Protein AF-A0AAD9K2J8-F1 (afdb_monomer_lite)

Radius of gyration: 29.34 Å; chains: 1; bounding box: 66×58×86 Å

Foldseek 3Di:
DDDDDDDDDDPDDDDDPPDDDDQDFQCVLCVDVVLVVVLVVLLVVLVVPDDDDDPDDPVVSVVVNVVSNVVSRCVSRNGDDDPVPVVPDPPDDPPPPPVPPDDPDDDDDDDD

pLDDT: mean 75.23, std 15.43, range [43.22, 94.31]

Structure (mmCIF, N/CA/C/O backbone):
data_AF-A0AAD9K2J8-F1
#
_entry.id   AF-A0AAD9K2J8-F1
#
loop_
_atom_site.group_PDB
_atom_site.id
_atom_site.type_symbol
_atom_site.label_atom_id
_atom_site.label_alt_id
_atom_site.label_comp_id
_atom_site.label_asym_id
_atom_site.label_entity_id
_atom_site.label_seq_id
_atom_site.pdbx_PDB_ins_code
_atom_site.Cartn_x
_atom_site.Cartn_y
_atom_site.Cartn_z
_atom_site.occupancy
_atom_site.B_iso_or_equiv
_atom_site.auth_seq_id
_atom_site.auth_comp_id
_atom_site.auth_asym_id
_atom_site.auth_atom_id
_atom_site.pdbx_PDB_model_num
ATOM 1 N N . MET A 1 1 ? -41.847 -51.012 -32.878 1.00 55.25 1 MET A N 1
ATOM 2 C CA . MET A 1 1 ? -41.311 -49.664 -32.574 1.00 55.25 1 MET A CA 1
ATOM 3 C C . MET A 1 1 ? -39.986 -49.823 -31.839 1.00 55.25 1 MET A C 1
ATOM 5 O O . MET A 1 1 ? -39.995 -50.248 -30.691 1.00 55.25 1 MET A O 1
ATOM 9 N N . LEU A 1 2 ? -38.854 -49.558 -32.497 1.00 57.53 2 LEU A N 1
ATOM 10 C CA . LEU A 1 2 ? -37.533 -49.598 -31.859 1.00 57.53 2 LEU A CA 1
ATOM 11 C C . LEU A 1 2 ? -37.285 -48.249 -31.163 1.00 57.53 2 LEU A C 1
ATOM 13 O O . LEU A 1 2 ? -37.284 -47.215 -31.826 1.00 57.53 2 LEU A O 1
ATOM 17 N N . ARG A 1 3 ? -37.104 -48.236 -29.838 1.00 65.12 3 ARG A N 1
ATOM 18 C CA . ARG A 1 3 ? -36.677 -47.039 -29.093 1.00 65.12 3 ARG A CA 1
ATOM 19 C C . ARG A 1 3 ? -35.167 -47.105 -28.888 1.00 65.12 3 ARG A C 1
ATOM 21 O O . ARG A 1 3 ? -34.688 -47.956 -28.144 1.00 65.12 3 ARG A O 1
ATOM 28 N N . SER A 1 4 ? -34.423 -46.213 -29.537 1.00 71.62 4 SER A N 1
ATOM 29 C CA . SER A 1 4 ? -33.003 -46.012 -29.249 1.00 71.62 4 SER A CA 1
ATOM 30 C C . SER A 1 4 ? -32.852 -45.307 -27.896 1.00 71.62 4 SER A C 1
ATOM 32 O O . SER A 1 4 ? -33.502 -44.298 -27.620 1.00 71.62 4 SER A O 1
ATOM 34 N N . LYS A 1 5 ? -32.016 -45.865 -27.015 1.00 74.00 5 LYS A N 1
ATOM 35 C CA . LYS A 1 5 ? -31.702 -45.281 -25.706 1.00 74.00 5 LYS A CA 1
ATOM 36 C C . LYS A 1 5 ? -30.354 -44.580 -25.810 1.00 74.00 5 LYS A C 1
ATOM 38 O O . LYS A 1 5 ? -29.324 -45.239 -25.902 1.00 74.00 5 LYS A O 1
ATOM 43 N N . VAL A 1 6 ? -30.364 -43.251 -25.820 1.00 69.69 6 VAL A N 1
ATOM 44 C CA . VAL A 1 6 ? -29.133 -42.451 -25.829 1.00 69.69 6 VAL A CA 1
ATOM 45 C C . VAL A 1 6 ? -28.743 -42.131 -24.388 1.00 69.69 6 VAL A C 1
ATOM 47 O O . VAL A 1 6 ? -29.529 -41.557 -23.636 1.00 69.69 6 VAL A O 1
ATOM 50 N N . ALA A 1 7 ? -27.536 -42.534 -23.988 1.00 72.12 7 ALA A N 1
ATOM 51 C CA . ALA A 1 7 ? -26.985 -42.252 -22.668 1.00 72.12 7 ALA A CA 1
ATOM 52 C C . ALA A 1 7 ? -26.162 -40.957 -22.711 1.00 72.12 7 ALA A C 1
ATOM 54 O O . ALA A 1 7 ? -24.993 -40.965 -23.090 1.00 72.12 7 ALA A O 1
ATOM 55 N N . PHE A 1 8 ? -26.760 -39.836 -22.307 1.00 68.88 8 PHE A N 1
ATOM 56 C CA . PHE A 1 8 ? -26.008 -38.604 -22.078 1.00 68.88 8 PHE A CA 1
ATOM 57 C C . PHE A 1 8 ? -25.431 -38.616 -20.661 1.00 68.88 8 PHE A C 1
ATOM 59 O O . PHE A 1 8 ? -26.163 -38.718 -19.679 1.00 68.88 8 PHE A O 1
ATOM 66 N N . ARG A 1 9 ? -24.106 -38.500 -20.545 1.00 70.56 9 ARG A N 1
ATOM 67 C CA . ARG A 1 9 ? -23.435 -38.211 -19.274 1.00 70.56 9 ARG A CA 1
ATOM 68 C C . ARG A 1 9 ? -23.114 -36.724 -19.225 1.00 70.56 9 ARG A C 1
ATOM 70 O O . ARG A 1 9 ? -22.302 -36.236 -20.007 1.00 70.56 9 ARG A O 1
ATOM 77 N N . ILE A 1 10 ? -23.745 -36.015 -18.294 1.00 73.06 10 ILE A N 1
ATOM 78 C CA . ILE A 1 10 ? -23.396 -34.630 -17.979 1.00 73.06 10 ILE A CA 1
ATOM 79 C C . ILE A 1 10 ? -21.994 -34.664 -17.362 1.00 73.06 10 ILE A C 1
ATOM 81 O O . ILE A 1 10 ? -21.794 -35.261 -16.304 1.00 73.06 10 ILE A O 1
ATOM 85 N N . ARG A 1 11 ? -21.002 -34.081 -18.044 1.00 72.38 11 ARG A N 1
ATOM 86 C CA . ARG A 1 11 ? -19.646 -33.962 -17.492 1.00 72.38 11 ARG A CA 1
ATOM 87 C C . ARG A 1 11 ? -19.721 -33.138 -16.208 1.00 72.38 11 ARG A C 1
ATOM 89 O O . ARG A 1 11 ? -20.268 -32.037 -16.220 1.00 72.38 11 ARG A O 1
ATOM 96 N N . GLN A 1 12 ? -19.170 -33.658 -15.113 1.00 70.81 12 GLN A N 1
ATOM 97 C CA . GLN A 1 12 ? -19.031 -32.875 -13.889 1.00 70.81 12 GLN A CA 1
ATOM 98 C C . GLN A 1 12 ? -18.145 -31.658 -14.174 1.00 70.81 12 GLN A C 1
ATOM 100 O O . GLN A 1 12 ? -17.075 -31.773 -14.778 1.00 70.81 12 GLN A O 1
ATOM 105 N N . LYS A 1 13 ? -18.617 -30.476 -13.773 1.00 70.12 13 LYS A N 1
ATOM 106 C CA . LYS A 1 13 ? -17.886 -29.221 -13.928 1.00 70.12 13 LYS A CA 1
ATOM 107 C C . LYS A 1 13 ? -16.646 -29.274 -13.037 1.00 70.12 13 LYS A C 1
ATOM 109 O O . LYS A 1 13 ? -16.755 -29.179 -11.819 1.00 70.12 13 LYS A O 1
ATOM 114 N N . HIS A 1 14 ? -15.472 -29.420 -13.640 1.00 66.38 14 HIS A N 1
ATOM 115 C CA . HIS A 1 14 ? -14.215 -29.266 -12.921 1.00 66.38 14 HIS A CA 1
ATOM 116 C C . HIS A 1 14 ? -14.039 -27.781 -12.580 1.00 66.38 14 HIS A C 1
ATOM 118 O O . HIS A 1 14 ? -13.889 -26.949 -13.479 1.00 66.38 14 HIS A O 1
ATOM 124 N N . ASN A 1 15 ? -14.080 -27.431 -11.293 1.00 64.44 15 ASN A N 1
ATOM 125 C CA . ASN A 1 15 ? -13.695 -26.094 -10.858 1.00 64.44 15 ASN A CA 1
ATOM 126 C C . ASN A 1 15 ? -12.206 -25.936 -11.163 1.00 64.44 15 ASN A C 1
ATOM 128 O O . ASN A 1 15 ? -11.368 -26.620 -10.579 1.00 64.44 15 ASN A O 1
ATOM 132 N N . LYS A 1 16 ? -11.869 -25.076 -12.128 1.00 64.81 16 LYS A N 1
ATOM 133 C CA . LYS A 1 16 ? -10.482 -24.653 -12.315 1.00 64.81 16 LYS A CA 1
ATOM 134 C C . LYS A 1 16 ? -10.048 -24.046 -10.982 1.00 64.81 16 LYS A C 1
ATOM 136 O O . LYS A 1 16 ? -10.717 -23.137 -10.497 1.00 64.81 16 LYS A O 1
ATOM 141 N N . GLN A 1 17 ? -8.992 -24.581 -10.377 1.00 63.38 17 GLN A N 1
ATOM 142 C CA . GLN A 1 17 ? -8.317 -23.894 -9.284 1.00 63.38 17 GLN A CA 1
ATOM 143 C C . GLN A 1 17 ? -7.868 -22.556 -9.869 1.00 63.38 17 GLN A C 1
ATOM 145 O O . GLN A 1 17 ? -7.005 -22.522 -10.745 1.00 63.38 17 GLN A O 1
ATOM 150 N N . GLU A 1 18 ? -8.561 -21.475 -9.508 1.00 57.00 18 GLU A N 1
ATOM 151 C CA . GLU A 1 18 ? -8.170 -20.138 -9.935 1.00 57.00 18 GLU A CA 1
ATOM 152 C C . GLU A 1 18 ? -6.717 -19.945 -9.505 1.00 57.00 18 GLU A C 1
ATOM 154 O O . GLU A 1 18 ? -6.378 -20.160 -8.340 1.00 57.00 18 GLU A O 1
ATOM 159 N N . THR A 1 19 ? -5.850 -19.591 -10.456 1.00 56.88 19 THR A N 1
ATOM 160 C CA . THR A 1 19 ? -4.472 -19.187 -10.178 1.00 56.88 19 THR A CA 1
ATOM 161 C C . THR A 1 19 ? -4.513 -18.175 -9.043 1.00 56.88 19 THR A C 1
ATOM 163 O O . THR A 1 19 ? -5.187 -17.148 -9.176 1.00 56.88 19 THR A O 1
ATOM 166 N N . SER A 1 20 ? -3.874 -18.505 -7.917 1.00 55.94 20 SER A N 1
ATOM 167 C CA . SER A 1 20 ? -3.902 -17.701 -6.696 1.00 55.94 20 SER A CA 1
ATOM 168 C C . SER A 1 20 ? -3.665 -16.237 -7.045 1.00 55.94 20 SER A C 1
ATOM 170 O O . SER A 1 20 ? -2.572 -15.867 -7.470 1.00 55.94 20 SER A O 1
ATOM 172 N N . LYS A 1 21 ? -4.696 -15.402 -6.890 1.00 57.25 21 LYS A N 1
ATOM 173 C CA . LYS A 1 21 ? -4.564 -13.961 -7.112 1.00 57.25 21 LYS A CA 1
ATOM 174 C C . LYS A 1 21 ? -3.483 -13.433 -6.161 1.00 57.25 21 LYS A C 1
ATOM 176 O O . LYS A 1 21 ? -3.394 -13.941 -5.035 1.00 57.25 21 LYS A O 1
ATOM 181 N N . PRO A 1 22 ? -2.679 -12.436 -6.575 1.00 53.22 22 PRO A N 1
ATOM 182 C CA . PRO A 1 22 ? -1.758 -11.774 -5.665 1.00 53.22 22 PRO A CA 1
ATOM 183 C C . PRO A 1 22 ? -2.542 -11.340 -4.431 1.00 53.22 22 PRO A C 1
ATOM 185 O O . PRO A 1 22 ? -3.656 -10.812 -4.524 1.00 53.22 22 PRO A O 1
ATOM 188 N N . THR A 1 23 ? -1.996 -11.701 -3.276 1.00 66.62 23 THR A N 1
ATOM 189 C CA . THR A 1 23 ? -2.692 -11.614 -1.999 1.00 66.62 23 THR A CA 1
ATOM 190 C C . THR A 1 23 ? -2.923 -10.143 -1.696 1.00 66.62 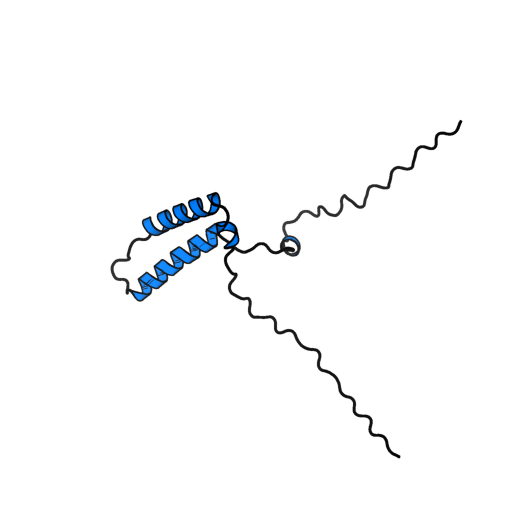23 THR A C 1
ATOM 192 O O . THR A 1 23 ? -2.006 -9.439 -1.301 1.00 66.62 23 THR A O 1
ATOM 195 N N . LYS A 1 24 ? -4.133 -9.659 -1.975 1.00 77.75 24 LYS A N 1
ATOM 196 C CA . LYS A 1 24 ? -4.504 -8.252 -1.821 1.00 77.75 24 LYS A CA 1
ATOM 197 C C . LYS A 1 24 ? -4.142 -7.792 -0.408 1.00 77.75 24 LYS A C 1
ATOM 199 O O . LYS A 1 24 ? -4.596 -8.433 0.531 1.00 77.75 24 LYS A O 1
ATOM 204 N N . LEU A 1 25 ? -3.358 -6.723 -0.263 1.00 86.12 25 LEU A N 1
ATOM 205 C CA . LEU A 1 25 ? -2.974 -6.188 1.048 1.00 86.12 25 LEU A CA 1
ATOM 206 C C . LEU A 1 25 ? -4.208 -5.831 1.884 1.00 86.12 25 LEU A C 1
ATOM 208 O O . LEU A 1 25 ? -5.242 -5.413 1.348 1.00 86.12 25 LEU A O 1
ATOM 212 N N . ASN A 1 26 ? -4.106 -5.982 3.204 1.00 85.69 26 ASN A N 1
ATOM 213 C CA . ASN A 1 26 ? -5.196 -5.670 4.121 1.00 85.69 26 ASN A CA 1
ATOM 214 C C . ASN A 1 26 ? -5.368 -4.152 4.309 1.00 85.69 26 ASN A C 1
ATOM 216 O O . ASN A 1 26 ? -4.997 -3.573 5.330 1.00 85.69 26 ASN A O 1
ATOM 220 N N . THR A 1 27 ? -5.998 -3.503 3.333 1.00 87.19 27 THR A N 1
ATOM 221 C CA . THR A 1 27 ? -6.302 -2.065 3.383 1.00 87.19 27 THR A CA 1
ATOM 222 C C . THR A 1 27 ? -7.353 -1.703 4.433 1.00 87.19 27 THR A C 1
ATOM 224 O O . THR A 1 27 ? -7.519 -0.526 4.744 1.00 87.19 27 THR A O 1
ATOM 227 N N . ALA A 1 28 ? -8.042 -2.681 5.038 1.00 86.25 28 ALA A N 1
ATOM 228 C CA . ALA A 1 28 ? -8.982 -2.408 6.122 1.00 86.25 28 ALA A CA 1
ATOM 229 C C . ALA A 1 28 ? -8.274 -1.852 7.368 1.00 86.25 28 ALA A C 1
ATOM 231 O O . ALA A 1 28 ? -8.868 -1.037 8.073 1.00 86.25 28 ALA A O 1
ATOM 232 N N . LYS A 1 29 ? -6.999 -2.208 7.592 1.00 84.62 29 LYS A N 1
ATOM 233 C CA . LYS A 1 29 ? -6.177 -1.653 8.681 1.00 84.62 29 LYS A CA 1
ATOM 234 C C . LYS A 1 29 ? -6.035 -0.129 8.600 1.00 84.62 29 LYS A C 1
ATOM 236 O O . LYS A 1 29 ? -5.995 0.528 9.634 1.00 84.62 29 LYS A O 1
ATOM 241 N N . LEU A 1 30 ? -6.048 0.449 7.394 1.00 87.69 30 LEU A N 1
ATOM 242 C CA . LEU A 1 30 ? -5.922 1.899 7.184 1.00 87.69 30 LEU A CA 1
ATOM 243 C C . LEU A 1 30 ? -7.158 2.697 7.621 1.00 87.69 30 LEU A C 1
ATOM 245 O O . LEU A 1 30 ? -7.103 3.923 7.686 1.00 87.69 30 LEU A O 1
ATOM 249 N N . ARG A 1 31 ? -8.276 2.029 7.934 1.00 89.38 31 ARG A N 1
ATOM 250 C CA . ARG A 1 31 ? -9.461 2.699 8.492 1.00 89.38 31 ARG A CA 1
ATOM 251 C C . ARG A 1 31 ? -9.209 3.229 9.900 1.00 89.38 31 ARG A C 1
ATOM 253 O O . ARG A 1 31 ? -9.847 4.193 10.310 1.00 89.38 31 ARG A O 1
ATOM 260 N N . THR A 1 32 ? -8.286 2.615 10.633 1.00 92.06 32 THR A N 1
ATOM 261 C CA . THR A 1 32 ? -7.920 3.049 11.978 1.00 92.06 32 THR A CA 1
ATOM 262 C C . THR A 1 32 ? -6.844 4.126 11.891 1.00 92.06 32 THR A C 1
ATOM 264 O O . THR A 1 32 ? -5.766 3.891 11.348 1.00 92.06 32 THR A O 1
ATOM 267 N N . ILE A 1 33 ? -7.111 5.296 12.478 1.00 92.62 33 ILE A N 1
ATOM 268 C CA . ILE A 1 33 ? -6.208 6.461 12.435 1.00 92.62 33 ILE A CA 1
ATOM 269 C C . ILE A 1 33 ? -4.823 6.123 13.003 1.00 92.62 33 ILE A C 1
ATOM 271 O O . ILE A 1 33 ? -3.815 6.513 12.421 1.00 92.62 33 ILE A O 1
ATOM 275 N N . SER A 1 34 ? -4.757 5.358 14.097 1.00 91.19 34 SER A N 1
ATOM 276 C CA . SER A 1 34 ? -3.485 4.927 14.691 1.00 91.19 34 SER A CA 1
ATOM 277 C C . SER A 1 34 ? -2.663 4.091 13.715 1.00 91.19 34 SER A C 1
ATOM 279 O O . SER A 1 34 ? -1.483 4.357 13.512 1.00 91.19 34 SER A O 1
ATOM 281 N N . HIS A 1 35 ? -3.305 3.121 13.055 1.00 90.56 35 HIS A N 1
ATOM 282 C CA . HIS A 1 35 ? -2.618 2.281 12.084 1.00 90.56 35 HIS A CA 1
ATOM 283 C C . HIS A 1 35 ? -2.161 3.073 10.864 1.00 90.56 35 HIS A C 1
ATOM 285 O O . HIS A 1 35 ? -1.081 2.803 10.350 1.00 90.56 35 HIS A O 1
ATOM 291 N N . ARG A 1 36 ? -2.954 4.054 10.429 1.00 92.88 36 ARG A N 1
ATOM 292 C CA . ARG A 1 36 ? -2.585 4.958 9.344 1.00 92.88 36 ARG A CA 1
ATOM 293 C C . ARG A 1 36 ? -1.345 5.791 9.683 1.00 92.88 36 ARG A C 1
ATOM 295 O O . ARG A 1 36 ? -0.425 5.811 8.882 1.00 92.88 36 ARG A O 1
ATOM 302 N N . LYS A 1 37 ? -1.288 6.416 10.863 1.00 93.75 37 LYS A N 1
ATOM 303 C CA . LYS A 1 37 ? -0.130 7.237 11.269 1.00 93.75 37 LYS A CA 1
ATOM 304 C C . LYS A 1 37 ? 1.163 6.432 11.363 1.00 93.75 37 LYS A C 1
ATOM 306 O O . LYS A 1 37 ? 2.198 6.879 10.898 1.00 93.75 37 LYS A O 1
ATOM 311 N N . MET A 1 38 ? 1.091 5.239 11.945 1.00 92.31 38 MET A N 1
ATOM 312 C CA . MET A 1 38 ? 2.249 4.345 12.043 1.00 92.31 38 MET A CA 1
ATOM 313 C C . MET A 1 38 ? 2.716 3.885 10.653 1.00 92.31 38 MET A C 1
ATOM 315 O O . MET A 1 38 ? 3.910 3.816 10.403 1.00 92.31 38 MET A O 1
ATOM 319 N N . PHE A 1 39 ? 1.782 3.626 9.729 1.00 92.50 39 PHE A N 1
ATOM 320 C CA . PHE A 1 39 ? 2.122 3.312 8.340 1.00 92.50 39 PHE A CA 1
ATOM 321 C C . PHE A 1 39 ? 2.811 4.481 7.627 1.00 92.50 39 PHE A C 1
ATOM 323 O O . PHE A 1 39 ? 3.785 4.263 6.916 1.00 92.50 39 PHE A O 1
ATOM 330 N N . GLU A 1 40 ? 2.306 5.704 7.817 1.00 93.56 40 GLU A N 1
ATOM 331 C CA . GLU A 1 40 ? 2.910 6.929 7.275 1.00 93.56 40 GLU A CA 1
ATOM 332 C C . GLU A 1 40 ? 4.350 7.089 7.793 1.00 93.56 40 GLU A C 1
ATOM 334 O O . GLU A 1 40 ? 5.269 7.211 6.994 1.00 93.56 40 GLU A O 1
ATOM 339 N N . GLN A 1 41 ? 4.568 6.946 9.104 1.00 94.31 41 GLN A N 1
ATOM 340 C CA . GLN A 1 41 ? 5.902 7.022 9.716 1.00 94.31 41 GLN A CA 1
ATOM 341 C C . GLN A 1 41 ? 6.875 5.957 9.196 1.00 94.31 41 GLN A C 1
ATOM 343 O O . GLN A 1 41 ? 8.050 6.249 8.966 1.00 94.31 41 GLN A O 1
ATOM 348 N N . GLU A 1 42 ? 6.399 4.726 9.014 1.00 92.69 42 GLU A N 1
ATOM 349 C CA . GLU A 1 42 ? 7.220 3.631 8.496 1.00 92.69 42 GLU A CA 1
ATOM 350 C C . GLU A 1 42 ? 7.602 3.874 7.031 1.00 92.69 42 GLU A C 1
ATOM 352 O O . GLU A 1 42 ? 8.743 3.649 6.636 1.00 92.69 42 GLU A O 1
ATOM 357 N N . MET A 1 43 ? 6.666 4.386 6.227 1.00 93.62 43 MET A N 1
ATOM 358 C CA . MET A 1 43 ? 6.936 4.760 4.840 1.00 93.62 43 MET A CA 1
ATOM 359 C C . MET A 1 43 ? 7.917 5.918 4.731 1.00 93.62 43 MET A C 1
ATOM 361 O O . MET A 1 43 ? 8.858 5.829 3.947 1.00 93.62 43 MET A O 1
ATOM 365 N N . ASP A 1 44 ? 7.737 6.965 5.532 1.00 93.88 44 ASP A N 1
ATOM 366 C CA . ASP A 1 44 ? 8.656 8.102 5.565 1.00 93.88 44 ASP A CA 1
ATOM 367 C C . ASP A 1 44 ? 10.068 7.645 5.959 1.00 93.88 44 ASP A C 1
ATOM 369 O O . ASP A 1 44 ? 11.053 8.063 5.354 1.00 93.88 44 ASP A O 1
ATOM 373 N N . SER A 1 45 ? 10.172 6.720 6.919 1.00 92.75 45 SER A N 1
ATOM 374 C CA . SER A 1 45 ? 11.453 6.144 7.344 1.00 92.75 45 SER A CA 1
ATOM 375 C C . SER A 1 45 ? 12.089 5.279 6.252 1.00 92.75 45 SER A C 1
ATOM 377 O O . SER A 1 45 ? 13.289 5.386 6.003 1.00 92.75 45 SER A O 1
ATOM 379 N N . ALA A 1 46 ? 11.293 4.455 5.566 1.00 90.75 46 ALA A N 1
ATOM 380 C CA . ALA A 1 46 ? 11.762 3.613 4.469 1.00 90.75 46 ALA A CA 1
ATOM 381 C C . ALA A 1 46 ? 12.231 4.439 3.261 1.00 90.75 46 ALA A C 1
ATOM 383 O O . ALA A 1 46 ? 13.222 4.088 2.626 1.00 90.75 46 ALA A O 1
ATOM 384 N N . LEU A 1 47 ? 11.546 5.547 2.959 1.00 89.50 47 LEU A N 1
ATOM 385 C CA . LEU A 1 47 ? 11.938 6.471 1.895 1.00 89.50 47 LEU A CA 1
ATOM 386 C C . LEU A 1 47 ? 13.161 7.307 2.279 1.00 89.50 47 LEU A C 1
ATOM 388 O O . LEU A 1 47 ? 13.993 7.572 1.423 1.00 89.50 47 LEU A O 1
ATOM 392 N N . ALA A 1 48 ? 13.311 7.681 3.551 1.00 89.19 48 ALA A N 1
ATOM 393 C CA . ALA A 1 48 ? 14.504 8.382 4.025 1.00 89.19 48 ALA A CA 1
ATOM 394 C C . ALA A 1 48 ? 15.770 7.509 3.972 1.00 89.19 48 ALA A C 1
ATOM 396 O O . ALA A 1 48 ? 16.865 8.030 3.792 1.00 89.19 48 ALA A O 1
ATOM 397 N N . GLN A 1 49 ? 15.626 6.190 4.129 1.00 87.56 49 GLN A N 1
ATOM 398 C CA . GLN A 1 49 ? 16.715 5.218 3.960 1.00 87.56 49 GLN A CA 1
ATOM 399 C C . GLN A 1 49 ? 16.961 4.839 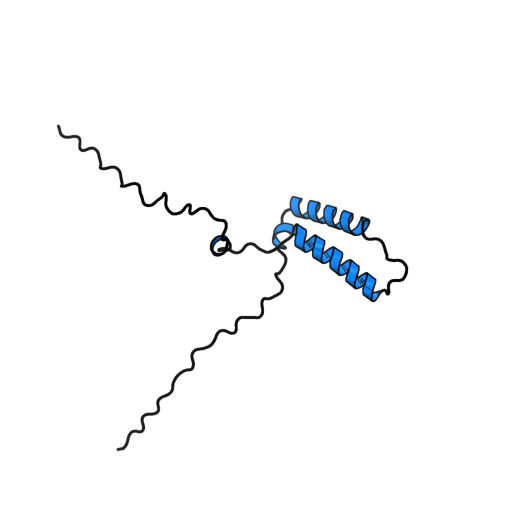2.494 1.00 87.56 49 GLN A C 1
ATOM 401 O O . GLN A 1 49 ? 17.959 4.185 2.188 1.00 87.56 49 GLN A O 1
ATOM 406 N N . TRP A 1 50 ? 16.043 5.189 1.591 1.00 85.00 50 TRP A N 1
ATOM 407 C CA . TRP A 1 50 ? 16.188 4.911 0.172 1.00 85.00 50 TRP A CA 1
ATOM 408 C C . TRP A 1 50 ? 17.120 5.950 -0.451 1.00 85.00 50 TRP A C 1
ATOM 410 O O . TRP A 1 50 ? 16.739 7.092 -0.693 1.00 85.00 50 TRP A O 1
ATOM 420 N N . GLU A 1 51 ? 18.360 5.540 -0.695 1.00 81.00 51 GLU A N 1
ATOM 421 C CA . GLU A 1 51 ? 19.350 6.333 -1.418 1.00 81.00 51 GLU A CA 1
ATOM 422 C C . GLU A 1 51 ? 19.370 5.933 -2.899 1.00 81.00 51 GLU A C 1
ATOM 424 O O . GLU A 1 51 ? 19.294 4.749 -3.251 1.00 81.00 51 GLU A O 1
ATOM 429 N N . GLU A 1 52 ? 19.475 6.935 -3.771 1.00 75.00 52 GLU A N 1
ATOM 430 C CA . GLU A 1 52 ? 19.654 6.739 -5.207 1.00 75.00 52 GLU A CA 1
ATOM 431 C C . GLU A 1 52 ? 20.993 6.036 -5.456 1.00 75.00 52 GLU A C 1
ATOM 433 O O . GLU A 1 52 ? 22.032 6.414 -4.908 1.00 75.00 52 GLU A O 1
ATOM 438 N N . LYS A 1 53 ? 20.978 4.975 -6.265 1.00 78.44 53 LYS A N 1
ATOM 439 C CA . LYS A 1 53 ? 22.212 4.274 -6.607 1.00 78.44 53 LYS A CA 1
ATOM 440 C C . LYS A 1 53 ? 22.957 5.065 -7.669 1.00 78.44 53 LYS A C 1
ATOM 442 O O . LYS A 1 53 ? 22.465 5.281 -8.769 1.00 78.44 53 LYS A O 1
ATOM 447 N N . GLU A 1 54 ? 24.198 5.423 -7.372 1.00 73.88 54 GLU A N 1
ATOM 448 C CA . GLU A 1 54 ? 25.068 6.037 -8.366 1.00 73.88 54 GLU A CA 1
ATOM 449 C C . GLU A 1 54 ? 25.276 5.042 -9.527 1.00 73.88 54 GLU A C 1
ATOM 451 O O . GLU A 1 54 ? 25.800 3.941 -9.329 1.00 73.88 54 GLU A O 1
ATOM 456 N N . ASN A 1 55 ? 24.853 5.434 -10.737 1.00 79.75 55 ASN A N 1
ATOM 457 C CA . ASN A 1 55 ? 24.887 4.670 -11.998 1.00 79.75 55 ASN A CA 1
ATOM 458 C C . ASN A 1 55 ? 23.718 3.703 -12.291 1.00 79.75 55 ASN A C 1
ATOM 460 O O . ASN A 1 55 ? 23.866 2.850 -13.171 1.00 79.75 55 ASN A O 1
ATOM 464 N N . SER A 1 56 ? 22.566 3.808 -11.624 1.00 82.25 56 SER A N 1
ATOM 465 C CA . SER A 1 56 ? 21.368 3.076 -12.064 1.00 82.25 56 SER A CA 1
ATOM 466 C C . SER A 1 56 ? 20.655 3.747 -13.237 1.00 82.25 56 SER A C 1
ATOM 468 O O . SER A 1 56 ? 20.753 4.950 -13.472 1.00 82.25 56 SER A O 1
ATOM 470 N N . THR A 1 57 ? 19.939 2.945 -14.026 1.00 89.44 57 THR A N 1
ATOM 471 C CA . THR A 1 57 ? 19.002 3.499 -15.007 1.00 89.44 57 THR A CA 1
ATOM 472 C C . THR A 1 57 ? 17.704 3.927 -14.310 1.00 89.44 57 THR A C 1
ATOM 474 O O . THR A 1 57 ? 17.283 3.273 -13.351 1.00 89.44 57 THR A O 1
ATOM 477 N N . PRO A 1 58 ? 16.971 4.923 -14.843 1.00 87.31 58 PRO A N 1
ATOM 478 C CA . PRO A 1 58 ? 15.696 5.354 -14.258 1.00 87.31 58 PRO A CA 1
ATOM 479 C C . PRO A 1 58 ? 14.660 4.225 -14.109 1.00 87.31 58 PRO A C 1
ATOM 481 O O . PRO A 1 58 ? 13.798 4.255 -13.233 1.00 87.31 58 PRO A O 1
ATOM 484 N N . VAL A 1 59 ? 14.727 3.204 -14.972 1.00 90.94 59 VAL A N 1
ATOM 485 C CA . VAL A 1 59 ? 13.839 2.031 -14.914 1.00 90.94 59 VAL A CA 1
ATOM 486 C C . VAL A 1 59 ? 14.178 1.137 -13.719 1.00 90.94 59 VAL A C 1
ATOM 488 O O . VAL A 1 59 ? 13.275 0.632 -13.052 1.00 90.94 59 VAL A O 1
ATOM 491 N N . GLU A 1 60 ? 15.465 0.943 -13.440 1.00 87.69 60 GLU A N 1
ATOM 492 C CA . GLU A 1 60 ? 15.937 0.145 -12.307 1.00 87.69 60 GLU A CA 1
ATOM 493 C C . GLU A 1 60 ? 15.667 0.850 -10.977 1.00 87.69 60 GLU A C 1
ATOM 495 O O . GLU A 1 60 ? 15.227 0.203 -10.027 1.00 87.69 60 GLU A O 1
ATOM 500 N N . GLU A 1 61 ? 15.843 2.170 -10.925 1.00 88.94 61 GLU A N 1
ATOM 501 C CA . GLU A 1 61 ? 15.487 2.996 -9.764 1.00 88.94 61 GLU A CA 1
ATOM 502 C C . GLU A 1 61 ? 13.998 2.936 -9.469 1.00 88.94 61 GLU A C 1
ATOM 504 O O . GLU A 1 61 ? 13.599 2.700 -8.328 1.00 88.94 61 GLU A O 1
ATOM 509 N N . TRP A 1 62 ? 13.164 3.077 -10.502 1.00 90.69 62 TRP A N 1
ATOM 510 C CA . TRP A 1 62 ? 11.721 2.961 -10.350 1.00 90.69 62 TRP A CA 1
ATOM 511 C C . TRP A 1 62 ? 11.318 1.579 -9.834 1.00 90.69 62 TRP A C 1
ATOM 513 O O . TRP A 1 62 ? 10.521 1.472 -8.900 1.00 90.69 62 TRP A O 1
ATOM 523 N N . ALA A 1 63 ? 11.897 0.513 -10.392 1.00 90.12 63 ALA A N 1
ATOM 524 C CA . ALA A 1 63 ? 11.641 -0.843 -9.924 1.00 90.12 63 ALA A CA 1
ATOM 525 C C . ALA A 1 63 ? 12.083 -1.032 -8.462 1.00 90.12 63 ALA A C 1
ATOM 527 O O . ALA A 1 63 ? 11.347 -1.629 -7.676 1.00 90.12 63 ALA A O 1
ATOM 528 N N . ALA A 1 64 ? 13.243 -0.497 -8.073 1.00 88.81 64 ALA A N 1
ATOM 529 C CA . ALA A 1 64 ? 13.743 -0.562 -6.703 1.00 88.81 64 ALA A CA 1
ATOM 530 C C . ALA A 1 64 ? 12.841 0.204 -5.724 1.00 88.81 64 ALA A C 1
ATOM 532 O O . ALA A 1 64 ? 12.477 -0.333 -4.678 1.00 88.81 64 ALA A O 1
ATOM 533 N N . LEU A 1 65 ? 12.411 1.414 -6.085 1.00 90.56 65 LEU A N 1
ATOM 534 C CA . LEU A 1 65 ? 11.473 2.205 -5.291 1.00 90.56 65 LEU A CA 1
ATOM 535 C C . LEU A 1 65 ? 10.145 1.464 -5.110 1.00 90.56 65 LEU A C 1
ATOM 537 O O . LEU A 1 65 ? 9.630 1.359 -3.997 1.00 90.56 65 LEU A O 1
ATOM 541 N N . GLN A 1 66 ? 9.607 0.891 -6.192 1.00 91.00 66 GLN A N 1
ATOM 542 C CA . GLN A 1 66 ? 8.399 0.074 -6.120 1.00 91.00 66 GLN A CA 1
ATOM 543 C C . GLN A 1 66 ? 8.576 -1.097 -5.153 1.00 91.00 66 GLN A C 1
ATOM 545 O O . GLN A 1 66 ? 7.681 -1.350 -4.352 1.00 91.00 66 GLN A O 1
ATOM 550 N N . GLN A 1 67 ? 9.715 -1.793 -5.193 1.00 91.06 67 GLN A N 1
ATOM 551 C CA . GLN A 1 67 ? 9.997 -2.891 -4.267 1.00 91.06 67 GLN A CA 1
ATOM 552 C C . GLN A 1 67 ? 10.002 -2.422 -2.812 1.00 91.06 67 GLN A C 1
ATOM 554 O O . GLN A 1 67 ? 9.355 -3.055 -1.983 1.00 91.06 67 GLN A O 1
ATOM 559 N N . VAL A 1 68 ? 10.663 -1.305 -2.498 1.00 92.00 68 VAL A N 1
ATOM 560 C CA . VAL A 1 68 ? 10.675 -0.748 -1.135 1.00 92.00 68 VAL A CA 1
ATOM 561 C C . VAL A 1 68 ? 9.255 -0.439 -0.671 1.00 92.00 68 VAL A C 1
ATOM 563 O O . VAL A 1 68 ? 8.826 -0.933 0.369 1.00 92.00 68 VAL A O 1
ATOM 566 N N . VAL A 1 69 ? 8.478 0.279 -1.483 1.00 91.50 69 VAL A N 1
ATOM 567 C CA . VAL A 1 69 ? 7.088 0.622 -1.156 1.00 91.50 69 VAL A CA 1
ATOM 568 C C . VAL A 1 69 ? 6.236 -0.638 -0.963 1.00 91.50 69 VAL A C 1
ATOM 570 O O . VAL A 1 69 ? 5.502 -0.757 0.020 1.00 91.50 69 VAL A O 1
ATOM 573 N N . TYR A 1 70 ? 6.324 -1.617 -1.863 1.00 90.69 70 TYR A N 1
ATOM 574 C CA . TYR A 1 70 ? 5.538 -2.843 -1.730 1.00 90.69 70 TYR A CA 1
ATOM 575 C C . TYR A 1 70 ? 5.947 -3.672 -0.512 1.00 90.69 70 TYR A C 1
ATOM 577 O O . TYR A 1 70 ? 5.065 -4.182 0.175 1.00 90.69 70 TYR A O 1
ATOM 585 N N . ASN A 1 71 ? 7.239 -3.763 -0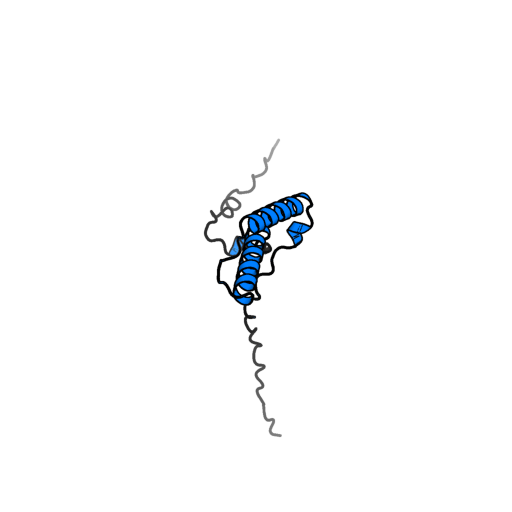.201 1.00 90.38 71 ASN A N 1
ATOM 586 C CA . ASN A 1 71 ? 7.734 -4.512 0.952 1.00 90.38 71 ASN A CA 1
ATOM 587 C C . ASN A 1 71 ? 7.314 -3.860 2.271 1.00 90.38 71 ASN A C 1
ATOM 589 O O . ASN A 1 71 ? 6.839 -4.554 3.173 1.00 90.38 71 ASN A O 1
ATOM 593 N N . THR A 1 72 ? 7.403 -2.534 2.375 1.00 92.31 72 THR A N 1
ATOM 594 C CA . THR A 1 72 ? 6.932 -1.797 3.556 1.00 92.31 72 THR A CA 1
ATOM 595 C C . THR A 1 72 ? 5.419 -1.949 3.721 1.00 92.31 72 THR A C 1
ATOM 597 O O . THR A 1 72 ? 4.919 -2.218 4.817 1.00 92.31 72 THR A O 1
ATOM 600 N N . ALA A 1 73 ? 4.666 -1.868 2.619 1.00 91.12 73 ALA A N 1
ATOM 601 C CA . ALA A 1 73 ? 3.222 -2.068 2.636 1.00 91.12 73 ALA A CA 1
ATOM 602 C C . ALA A 1 73 ? 2.822 -3.505 3.006 1.00 91.12 73 ALA A C 1
ATOM 604 O O . ALA A 1 73 ? 1.876 -3.681 3.774 1.00 91.12 73 ALA A O 1
ATOM 605 N N . ASP A 1 74 ? 3.529 -4.526 2.518 1.00 90.06 74 ASP A N 1
ATOM 606 C CA . ASP A 1 74 ? 3.268 -5.924 2.876 1.00 90.06 74 ASP A CA 1
ATOM 607 C C . ASP A 1 74 ? 3.629 -6.217 4.333 1.00 90.06 74 ASP A C 1
ATOM 609 O O . ASP A 1 74 ? 2.845 -6.840 5.043 1.00 90.06 74 ASP A O 1
ATOM 613 N N . THR A 1 75 ? 4.741 -5.672 4.824 1.00 88.94 75 THR A N 1
ATOM 614 C CA . THR A 1 75 ? 5.155 -5.818 6.228 1.00 88.94 75 THR A CA 1
ATOM 615 C C . THR A 1 75 ? 4.105 -5.243 7.179 1.00 88.94 75 THR A C 1
ATOM 617 O O . THR A 1 75 ? 3.723 -5.880 8.162 1.00 88.94 75 THR A O 1
ATOM 620 N N . TYR A 1 76 ? 3.580 -4.056 6.870 1.00 88.69 76 TYR A N 1
ATOM 621 C CA . TYR A 1 76 ? 2.672 -3.354 7.770 1.00 88.69 76 TYR A CA 1
ATOM 622 C C . TYR A 1 76 ? 1.197 -3.771 7.604 1.00 88.69 76 TYR A C 1
ATOM 624 O O . TYR A 1 76 ? 0.479 -4.083 8.570 1.00 88.69 76 TYR A O 1
ATOM 632 N N . LEU A 1 77 ? 0.705 -3.800 6.361 1.00 88.75 77 LEU A N 1
ATOM 633 C CA . LEU A 1 77 ? -0.683 -4.161 6.069 1.00 88.75 77 LEU A CA 1
ATOM 634 C C . LEU A 1 77 ? -0.872 -5.673 6.132 1.00 88.75 77 LEU A C 1
ATOM 636 O O . LEU A 1 77 ? -1.848 -6.144 6.724 1.00 88.75 77 LEU A O 1
ATOM 640 N N . GLY A 1 78 ? 0.079 -6.439 5.609 1.00 87.62 78 GLY A N 1
ATOM 641 C CA . GLY A 1 78 ? 0.026 -7.891 5.572 1.00 87.62 78 GLY A CA 1
ATOM 642 C C . GLY A 1 78 ? -1.188 -8.435 4.831 1.00 87.62 78 GLY A C 1
ATOM 643 O O . GLY A 1 78 ? -1.948 -7.732 4.148 1.00 87.62 78 GLY A O 1
ATOM 644 N N . LYS A 1 79 ? -1.390 -9.740 5.001 1.00 85.25 79 LYS A N 1
ATOM 645 C CA . LYS A 1 79 ? -2.475 -10.468 4.349 1.00 85.25 79 LYS A CA 1
ATOM 646 C C . LYS A 1 79 ? -3.796 -10.278 5.110 1.00 85.25 79 LYS A C 1
ATOM 648 O O . LYS A 1 79 ? -3.796 -10.218 6.341 1.00 85.25 79 LYS A O 1
ATOM 653 N N . PRO A 1 80 ? -4.935 -10.184 4.406 1.00 83.25 80 PRO A N 1
ATOM 654 C CA . PRO A 1 80 ? -6.246 -10.166 5.030 1.00 83.25 80 PRO A CA 1
ATOM 655 C C . PRO A 1 80 ? -6.484 -11.479 5.764 1.00 83.25 80 PRO A C 1
ATOM 657 O O . PRO A 1 80 ? -6.222 -12.553 5.214 1.00 83.25 80 PRO A O 1
ATOM 660 N N . ASP A 1 81 ? -7.015 -11.374 6.976 1.00 77.00 81 ASP A N 1
ATOM 661 C CA . ASP A 1 81 ? -7.312 -12.537 7.798 1.00 77.00 81 ASP A CA 1
ATOM 662 C C . ASP A 1 81 ? -8.454 -13.360 7.182 1.00 77.00 81 ASP A C 1
ATOM 664 O O . ASP A 1 81 ? -9.450 -12.817 6.680 1.00 77.00 81 ASP A O 1
ATOM 668 N N . ARG A 1 82 ? -8.305 -14.686 7.181 1.00 75.56 82 ARG A N 1
ATOM 669 C CA . ARG A 1 82 ? -9.311 -15.610 6.643 1.00 75.56 82 ARG A CA 1
ATO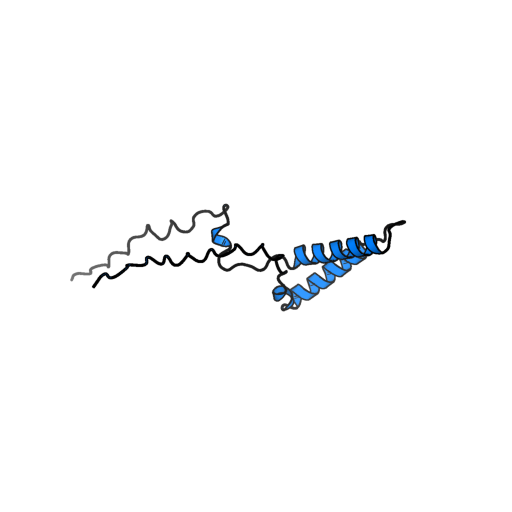M 670 C C . ARG A 1 82 ? -10.090 -16.214 7.801 1.00 75.56 82 ARG A C 1
ATOM 672 O O . ARG A 1 82 ? -9.505 -16.755 8.730 1.00 75.56 82 ARG A O 1
ATOM 679 N N . LYS A 1 83 ? -11.423 -16.257 7.680 1.00 75.50 83 LYS A N 1
ATOM 680 C CA . LYS A 1 83 ? -12.343 -16.810 8.702 1.00 75.50 83 LYS A CA 1
ATOM 681 C C . LYS A 1 83 ? -11.968 -18.211 9.223 1.00 75.50 83 LYS A C 1
ATOM 683 O O . LYS A 1 83 ? -12.378 -18.569 10.320 1.00 75.50 83 LYS A O 1
ATOM 688 N N . HIS A 1 84 ? -11.184 -18.980 8.466 1.00 78.00 84 HIS A N 1
ATOM 689 C CA . HIS A 1 84 ? -10.745 -20.334 8.805 1.00 78.00 84 HIS A CA 1
ATOM 690 C C . HIS A 1 84 ? -9.228 -20.531 8.709 1.00 78.00 84 HIS A C 1
ATOM 692 O O . HIS A 1 84 ? -8.764 -21.635 8.442 1.00 78.00 84 HIS A O 1
ATOM 698 N N . GLN A 1 85 ? -8.431 -19.475 8.897 1.00 70.50 85 GLN A N 1
ATOM 699 C CA . GLN A 1 85 ? -6.969 -19.597 8.863 1.00 70.50 85 GLN A CA 1
ATOM 700 C C . GLN A 1 85 ? -6.451 -20.608 9.903 1.00 70.50 85 GLN A C 1
ATOM 702 O O . GLN A 1 85 ? -5.532 -21.367 9.622 1.00 70.50 85 GLN A O 1
ATOM 707 N N . HIS A 1 86 ? -7.151 -20.715 11.036 1.00 72.88 86 HIS A N 1
ATOM 708 C CA . HIS A 1 86 ? -6.900 -21.682 12.105 1.00 72.88 86 HIS A CA 1
ATOM 709 C C . HIS A 1 86 ? -7.101 -23.160 11.717 1.00 72.88 86 HIS A C 1
ATOM 711 O O . HIS A 1 86 ? -6.702 -24.027 12.485 1.00 72.88 86 HIS A O 1
ATOM 717 N N . TRP A 1 87 ? -7.724 -23.480 10.573 1.00 76.44 87 TRP A N 1
ATOM 718 C CA . TRP A 1 87 ? -7.828 -24.868 10.087 1.00 76.44 87 TRP A CA 1
ATOM 719 C C . TRP A 1 87 ? -6.536 -25.388 9.455 1.00 76.44 87 TRP A C 1
ATOM 721 O O . TRP A 1 87 ? -6.397 -26.591 9.268 1.00 76.44 87 TRP A O 1
ATOM 731 N N . PHE A 1 88 ? -5.610 -24.495 9.109 1.00 68.00 88 PHE A N 1
ATOM 732 C CA . PHE A 1 88 ? -4.385 -24.834 8.385 1.00 68.00 88 PHE A CA 1
ATOM 733 C C . PHE A 1 88 ? -3.122 -24.529 9.188 1.00 68.00 88 PHE A C 1
ATOM 735 O O . PHE A 1 88 ? -2.038 -24.529 8.612 1.00 68.00 88 PHE A O 1
ATOM 742 N N . ASP A 1 89 ? -3.257 -24.243 10.484 1.00 69.81 89 ASP A N 1
ATOM 743 C CA . ASP A 1 89 ? -2.135 -23.883 11.342 1.00 69.81 89 ASP 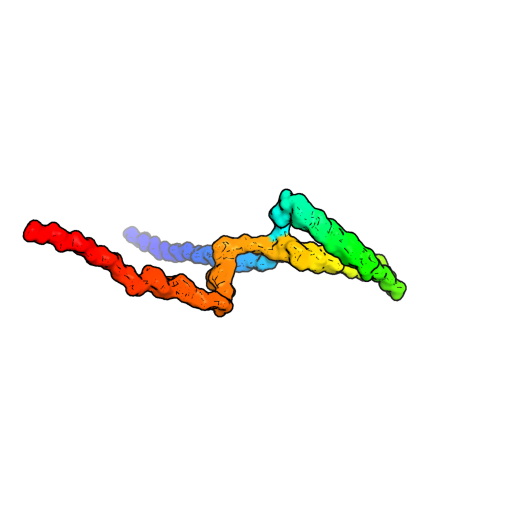A CA 1
ATOM 744 C C . ASP A 1 89 ? -1.660 -25.121 12.129 1.00 69.81 89 ASP A C 1
ATOM 746 O O . ASP A 1 89 ? -2.342 -25.547 13.066 1.00 69.81 89 ASP A O 1
ATOM 750 N N . PRO A 1 90 ? -0.537 -25.755 11.741 1.00 65.44 90 PRO A N 1
ATOM 751 C CA . PRO A 1 90 ? -0.077 -27.011 12.337 1.00 65.44 90 PRO A CA 1
ATOM 752 C C . PRO A 1 90 ? 0.475 -26.841 13.761 1.00 65.44 90 PRO A C 1
ATOM 754 O O . PRO A 1 90 ? 0.775 -27.831 14.419 1.00 65.44 90 PRO A O 1
ATOM 757 N N . GLN A 1 91 ? 0.626 -25.606 14.248 1.00 66.50 91 GLN A N 1
ATOM 758 C CA . GLN A 1 91 ? 1.199 -25.295 15.563 1.00 66.50 91 GLN A CA 1
ATOM 759 C C . GLN A 1 91 ? 0.162 -25.210 16.693 1.00 66.50 91 GLN A C 1
ATOM 761 O O . GLN A 1 91 ? 0.470 -24.714 17.778 1.00 66.50 91 GLN A O 1
ATOM 766 N N . ARG A 1 92 ? -1.071 -25.682 16.480 1.00 56.12 92 ARG A N 1
ATOM 767 C CA . ARG A 1 92 ? -2.103 -25.596 17.517 1.00 56.12 92 ARG A CA 1
ATOM 768 C C . ARG A 1 92 ? -2.027 -26.773 18.503 1.00 56.12 92 ARG A C 1
ATOM 770 O O . ARG A 1 92 ? -2.125 -27.913 18.064 1.00 56.12 92 ARG A O 1
ATOM 777 N N . PRO A 1 93 ? -1.943 -26.525 19.825 1.00 53.81 93 PRO A N 1
ATOM 778 C CA . PRO A 1 93 ? -2.326 -27.522 20.815 1.00 53.81 93 PRO A CA 1
ATOM 779 C C . PRO A 1 93 ? -3.849 -27.713 20.753 1.00 53.81 93 PRO A C 1
ATOM 781 O O . PRO A 1 93 ? -4.606 -26.735 20.718 1.00 53.81 93 PRO A O 1
ATOM 784 N N . ASP A 1 94 ? -4.291 -28.967 20.709 1.00 54.78 94 ASP A N 1
ATOM 785 C CA . ASP A 1 94 ? -5.686 -29.384 20.558 1.00 54.78 94 ASP A CA 1
ATOM 786 C C . ASP A 1 94 ? -6.564 -28.944 21.744 1.00 54.78 94 ASP A C 1
ATOM 788 O O . ASP A 1 94 ? -6.881 -29.701 22.655 1.00 54.78 94 ASP A O 1
ATOM 792 N N . SER A 1 95 ? -7.030 -27.694 21.735 1.00 50.12 95 SER A N 1
ATOM 793 C CA . SER A 1 95 ? -7.930 -27.160 22.771 1.00 50.12 95 SER A CA 1
ATOM 794 C C . SER A 1 95 ? -9.379 -27.662 22.665 1.00 50.12 95 SER A C 1
ATOM 796 O O . SER A 1 95 ? -10.259 -27.209 23.400 1.00 50.12 95 SER A O 1
ATOM 798 N N . TYR A 1 96 ? -9.651 -28.614 21.767 1.00 54.38 96 TYR A N 1
ATOM 799 C CA . TYR A 1 96 ? -10.978 -29.198 21.559 1.00 54.38 96 TYR A CA 1
ATOM 800 C C . TYR A 1 96 ? -11.231 -30.476 22.371 1.00 54.38 96 TYR A C 1
ATOM 802 O O . TYR A 1 96 ? -12.386 -30.901 22.461 1.00 54.38 96 TYR A O 1
ATOM 810 N N . GLU A 1 97 ? -10.211 -31.072 22.994 1.00 50.38 97 GLU A N 1
ATOM 811 C CA . GLU A 1 97 ? -10.387 -32.331 23.735 1.00 50.38 97 GLU A CA 1
ATOM 812 C C . GLU A 1 97 ? -10.947 -32.143 25.154 1.00 50.38 97 GLU A C 1
ATOM 814 O O . GLU A 1 97 ? -11.661 -33.009 25.654 1.00 50.38 97 GLU A O 1
ATOM 819 N N . GLN A 1 98 ? -10.757 -30.982 25.787 1.00 45.78 98 GLN A N 1
ATOM 820 C CA . GLN A 1 98 ? -11.161 -30.790 27.190 1.00 45.78 98 GLN A CA 1
ATOM 821 C C . GLN A 1 98 ? -12.669 -30.584 27.407 1.00 45.78 98 GLN A C 1
ATOM 823 O O . GLN A 1 98 ? -13.145 -30.700 28.532 1.00 45.78 98 GLN A O 1
ATOM 828 N N . LYS A 1 99 ? -13.458 -30.304 26.359 1.00 49.09 99 LYS A N 1
ATOM 829 C CA . LYS A 1 99 ? -14.913 -30.084 26.508 1.00 49.09 99 LYS A CA 1
ATOM 830 C C . LYS A 1 99 ? -15.767 -31.347 26.374 1.00 49.09 99 LYS A C 1
ATOM 832 O O . LYS A 1 99 ? -16.986 -31.248 26.465 1.00 49.09 99 LYS A O 1
ATOM 837 N N . ARG A 1 100 ? -15.163 -32.521 26.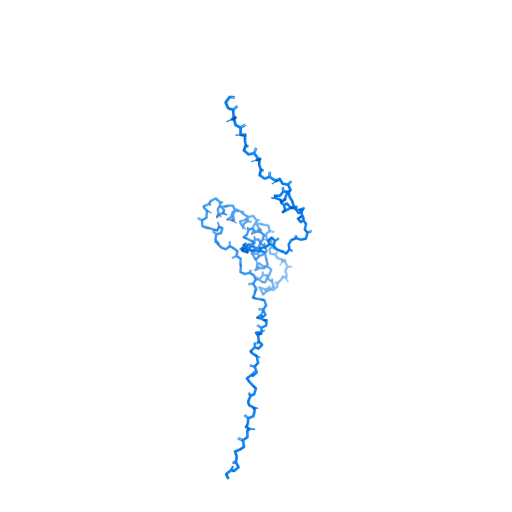147 1.00 50.03 100 ARG A N 1
ATOM 838 C CA . ARG A 1 100 ? -15.903 -33.785 25.964 1.00 50.03 100 ARG A CA 1
ATOM 839 C C . ARG A 1 100 ? -15.869 -34.725 27.173 1.00 50.03 100 ARG A C 1
ATOM 841 O O . ARG A 1 100 ? -16.564 -35.733 27.134 1.00 50.03 100 ARG A O 1
ATOM 848 N N . SER A 1 101 ? -15.111 -34.414 28.231 1.00 51.69 101 SER A N 1
ATOM 849 C CA . SER A 1 101 ? -14.885 -35.342 29.353 1.00 51.69 101 SER A CA 1
ATOM 850 C C . SER A 1 101 ? -15.578 -34.995 30.675 1.00 51.69 101 SER A C 1
ATOM 852 O O . SER A 1 101 ? -15.353 -35.718 31.640 1.00 51.69 101 SER A O 1
ATOM 854 N N . SER A 1 102 ? -16.404 -33.947 30.762 1.00 52.84 102 SER A N 1
ATOM 855 C CA . SER A 1 102 ? -17.204 -33.695 31.975 1.00 52.84 102 SER A CA 1
ATOM 856 C C . SER A 1 102 ? -18.646 -34.166 31.770 1.00 52.84 102 SER A C 1
ATOM 858 O O . SER A 1 102 ? -19.371 -33.547 30.986 1.00 52.84 102 SER A O 1
ATOM 860 N N . PRO A 1 103 ? -19.082 -35.245 32.448 1.00 62.12 103 PRO A N 1
ATOM 861 C CA . PRO A 1 103 ? -20.492 -35.606 32.528 1.00 62.12 103 PRO A CA 1
ATOM 862 C C . PRO A 1 103 ? -21.284 -34.487 33.226 1.00 62.12 103 PRO A C 1
ATOM 864 O O . PRO A 1 103 ? -20.736 -33.837 34.119 1.00 62.12 103 PRO A O 1
ATOM 867 N N . PRO A 1 104 ? -22.555 -34.248 32.857 1.00 53.44 104 PRO A N 1
ATOM 868 C CA . PRO A 1 104 ? -23.402 -33.322 33.597 1.00 53.44 104 PRO A CA 1
ATOM 869 C C . PRO A 1 104 ? -23.605 -33.830 35.031 1.00 53.44 104 PRO A C 1
ATOM 871 O O . PRO A 1 104 ? -23.887 -35.010 35.241 1.00 53.44 104 PRO A O 1
ATOM 874 N N . GLU A 1 105 ? -23.447 -32.924 35.998 1.00 55.19 105 GLU A N 1
ATOM 875 C CA . GLU A 1 105 ? -23.736 -33.141 37.415 1.00 55.19 105 GLU A CA 1
ATOM 876 C C . GLU A 1 105 ? -25.128 -33.766 37.577 1.00 55.19 105 GLU A C 1
ATOM 878 O O . GLU A 1 105 ? -26.145 -33.192 37.179 1.00 55.19 105 GLU A O 1
ATOM 883 N N . SER A 1 106 ? -25.174 -34.972 38.144 1.00 51.59 106 SER A N 1
ATOM 884 C CA . SER A 1 106 ? -26.418 -35.601 38.562 1.00 51.59 106 SER A CA 1
ATOM 885 C C . SER A 1 106 ? -27.021 -34.780 39.697 1.00 51.59 106 SER A C 1
ATOM 887 O O . SER A 1 106 ? -26.436 -34.655 40.773 1.00 51.59 106 SER A O 1
ATOM 889 N N . VAL A 1 107 ? -28.192 -34.228 39.400 1.00 58.44 107 VAL A N 1
ATOM 890 C CA . VAL A 1 107 ? -29.090 -33.482 40.277 1.00 58.44 107 VAL A CA 1
ATOM 891 C C . VAL A 1 107 ? -29.231 -34.175 41.635 1.00 58.44 107 VAL A C 1
ATOM 893 O O . VAL A 1 107 ? -29.569 -35.355 41.720 1.00 58.44 107 VAL A O 1
ATOM 896 N N . VAL A 1 108 ? -28.964 -33.405 42.690 1.00 53.91 108 VAL A N 1
ATOM 897 C CA . VAL A 1 108 ? -29.253 -33.722 44.091 1.00 53.91 108 VAL A CA 1
ATOM 898 C C . VAL A 1 108 ? -30.744 -34.037 44.228 1.00 53.91 108 VAL A C 1
ATOM 900 O O . VAL A 1 108 ? -31.576 -33.142 44.098 1.00 53.91 108 VAL A O 1
ATOM 903 N N . ASN A 1 109 ? -31.082 -35.298 44.502 1.00 47.25 109 ASN A N 1
ATOM 904 C CA . ASN A 1 109 ? -32.410 -35.666 44.982 1.00 47.25 109 ASN A CA 1
ATOM 905 C C . ASN A 1 109 ? -32.424 -35.532 46.504 1.00 47.25 109 ASN A C 1
ATOM 907 O O . ASN A 1 109 ? -31.765 -36.281 47.223 1.00 47.25 109 ASN A O 1
ATOM 911 N N . GLN A 1 110 ? -33.159 -34.528 46.962 1.00 47.78 110 GLN A N 1
ATOM 912 C CA . GLN A 1 110 ? -33.530 -34.316 48.348 1.00 47.78 110 GLN A CA 1
ATOM 913 C C . GLN A 1 110 ? -34.847 -35.072 48.563 1.00 47.78 110 GLN A C 1
ATOM 915 O O . GLN A 1 110 ? -35.885 -34.641 48.065 1.00 47.78 110 GLN A O 1
ATOM 920 N N . GLU A 1 111 ? -34.801 -36.215 49.244 1.00 48.66 111 GLU A N 1
ATOM 921 C CA . GLU A 1 111 ? -36.001 -36.895 49.736 1.00 48.66 111 GLU A CA 1
ATOM 922 C C . GLU A 1 111 ? -36.103 -36.721 51.259 1.00 48.66 111 GLU A C 1
ATOM 924 O O . GLU A 1 111 ? -35.100 -36.800 51.969 1.00 48.66 111 GLU A O 1
ATOM 929 N N . HIS A 1 112 ? -37.335 -36.390 51.656 1.00 43.22 112 HIS A N 1
ATOM 930 C CA . HIS A 1 112 ? -37.941 -36.086 52.959 1.00 43.22 112 HIS A CA 1
ATOM 931 C C . HIS A 1 112 ? -37.272 -36.557 54.257 1.00 43.22 112 HIS A C 1
ATOM 933 O O . HIS A 1 112 ? -36.958 -37.760 54.386 1.00 43.22 112 HIS A O 1
#

Secondary structure (DSSP, 8-state):
--------------------------GGGGGSHHHHHHHHHHHHHHHHT-PPPTT--HHHHHHHHHHHHHHHHHHHH-PPPPTTGGGS-TT---TTSTTSS-PPPP------

Organism: Ridgeia piscesae (NCBI:txid27915)

Sequence (112 aa):
MLRSKVAFRIRQKHNKQETSKPTKLNTAKLRTISHRKMFEQEMDSALAQWEEKENSTPVEEWAALQQVVYNTADTYLGKPDRKHQHWFDPQRPDSYEQKRSSPPESVVNQEH